Protein AF-A0A935GX25-F1 (afdb_monomer_lite)

Radius of gyration: 21.07 Å; chains: 1; bounding box: 65×19×57 Å

Foldseek 3Di:
DPDPVVVVVVVVVVVVVVVCVVVVLQQVLQVLLLVLVLVLVVLVVVLVVDDPPPVVVNVVSVVSSVVSVVSSVVSVVVRHDNDPPVVSVVVNVVVVVVVVVVVVPD

Sequence (106 aa):
HPSVLNPLWYAGAFGIGLLAGSLGDAISLGFVEETEVQVGEHLQSHLQALPDGDHVSRAIVAQMHADELRHAHDARVAGAADLPQPIKDLMRMAAKVMTTVVQRGG

pLDDT: mean 85.75, std 13.72, range [37.97, 97.75]

Structure (mmCIF, N/CA/C/O backbone):
data_AF-A0A935GX25-F1
#
_entry.id   AF-A0A935GX25-F1
#
loop_
_atom_site.group_PDB
_atom_site.id
_atom_site.type_symbol
_atom_site.label_atom_id
_atom_site.label_alt_id
_atom_site.label_comp_id
_atom_site.label_asym_id
_atom_site.label_entity_id
_atom_site.label_seq_id
_atom_site.pdbx_PDB_ins_code
_atom_site.Cartn_x
_atom_site.Cartn_y
_atom_site.Cartn_z
_atom_site.occupancy
_atom_site.B_iso_or_equiv
_atom_site.auth_seq_id
_atom_site.auth_comp_id
_atom_site.auth_asym_id
_atom_site.auth_atom_id
_atom_site.pdbx_PDB_model_num
ATOM 1 N N . HIS A 1 1 ? 43.323 0.145 -32.270 1.00 53.03 1 HIS A N 1
ATOM 2 C CA . HIS A 1 1 ? 42.082 -0.427 -32.831 1.00 53.03 1 HIS A CA 1
ATOM 3 C C . HIS A 1 1 ? 40.917 -0.003 -31.951 1.00 53.03 1 HIS A C 1
ATOM 5 O O . HIS A 1 1 ? 40.973 -0.305 -30.763 1.00 53.03 1 HIS A O 1
ATOM 11 N N . PRO A 1 2 ? 39.917 0.742 -32.453 1.00 53.09 2 PRO A N 1
ATOM 12 C CA . PRO A 1 2 ? 38.748 1.053 -31.646 1.00 53.09 2 PRO A CA 1
ATOM 13 C C . PRO A 1 2 ? 37.934 -0.235 -31.499 1.00 53.09 2 PRO A C 1
ATOM 15 O O . PRO A 1 2 ? 37.552 -0.859 -32.486 1.00 53.09 2 PRO A O 1
ATOM 18 N N . SER A 1 3 ? 37.773 -0.689 -30.259 1.00 58.97 3 SER A N 1
ATOM 19 C CA . SER A 1 3 ? 37.107 -1.949 -29.941 1.00 58.97 3 SER A CA 1
ATOM 20 C C . SER A 1 3 ? 35.612 -1.831 -30.234 1.00 58.97 3 SER A C 1
ATOM 22 O O . SER A 1 3 ? 34.918 -1.057 -29.581 1.00 58.97 3 SER A O 1
ATOM 24 N N . VAL A 1 4 ? 35.113 -2.608 -31.198 1.00 61.84 4 VAL A N 1
ATOM 25 C CA . VAL A 1 4 ? 33.685 -2.696 -31.574 1.00 61.84 4 VAL A CA 1
ATOM 26 C C . VAL A 1 4 ? 32.822 -3.235 -30.415 1.00 61.84 4 VAL A C 1
ATOM 28 O O . VAL A 1 4 ? 31.616 -3.010 -30.367 1.00 61.84 4 VAL A O 1
ATOM 31 N N . LEU A 1 5 ? 33.455 -3.872 -29.423 1.00 67.25 5 LEU A N 1
ATOM 32 C CA . LEU A 1 5 ? 32.822 -4.357 -28.193 1.00 67.25 5 LEU A CA 1
ATOM 33 C C . LEU A 1 5 ? 32.395 -3.228 -27.238 1.00 67.25 5 LEU A C 1
ATOM 35 O O . LEU A 1 5 ? 31.415 -3.396 -26.519 1.00 67.25 5 LEU A O 1
ATOM 39 N N . ASN A 1 6 ? 33.067 -2.069 -27.251 1.00 69.06 6 ASN A N 1
ATOM 40 C CA . ASN A 1 6 ? 32.670 -0.919 -26.426 1.00 69.06 6 ASN A CA 1
ATOM 41 C C . ASN A 1 6 ? 31.297 -0.350 -26.825 1.00 69.06 6 ASN A C 1
ATOM 43 O O . ASN A 1 6 ? 30.450 -0.219 -25.945 1.00 69.06 6 ASN A O 1
ATOM 47 N N . PRO A 1 7 ? 31.026 -0.030 -28.108 1.00 75.69 7 PRO A N 1
ATOM 48 C CA . PRO A 1 7 ? 29.712 0.458 -28.511 1.00 75.69 7 PRO A CA 1
ATOM 49 C C . PRO A 1 7 ? 28.588 -0.537 -28.203 1.00 75.69 7 PRO A C 1
ATOM 51 O O . PRO A 1 7 ? 27.519 -0.112 -27.779 1.00 75.69 7 PRO A O 1
ATOM 54 N N . LEU A 1 8 ? 28.832 -1.846 -28.345 1.00 81.50 8 LEU A N 1
ATOM 55 C CA . LEU A 1 8 ? 27.850 -2.875 -27.990 1.00 81.50 8 LEU A CA 1
ATOM 56 C C . LEU A 1 8 ? 27.558 -2.892 -26.482 1.00 81.50 8 LEU A C 1
ATOM 58 O O . LEU A 1 8 ? 26.399 -2.963 -26.080 1.00 81.50 8 LEU A O 1
ATOM 62 N N . TRP A 1 9 ? 28.597 -2.782 -25.650 1.00 81.75 9 TRP A N 1
ATOM 63 C CA . TRP A 1 9 ? 28.449 -2.710 -24.197 1.00 81.75 9 TRP A CA 1
ATOM 64 C C . TRP A 1 9 ? 27.688 -1.455 -23.756 1.00 81.75 9 TRP A C 1
ATOM 66 O O . TRP A 1 9 ? 26.755 -1.549 -22.963 1.00 81.75 9 TRP A O 1
ATOM 76 N N . TYR A 1 10 ? 28.028 -0.288 -24.314 1.00 81.19 10 TYR A N 1
ATOM 77 C CA . TYR A 1 10 ? 27.317 0.960 -24.030 1.00 81.19 10 TYR A CA 1
ATOM 78 C C . TYR A 1 10 ? 25.864 0.923 -24.509 1.00 81.19 10 TYR A C 1
ATOM 80 O O . TYR A 1 10 ? 24.984 1.361 -23.776 1.00 81.19 10 TYR A O 1
ATOM 88 N N . ALA A 1 11 ? 25.591 0.361 -25.690 1.00 84.44 11 ALA A N 1
ATOM 89 C CA . ALA A 1 11 ? 24.228 0.186 -26.186 1.00 84.44 11 ALA A CA 1
ATOM 90 C C . ALA A 1 11 ? 23.415 -0.775 -25.302 1.00 84.44 11 ALA A C 1
ATOM 92 O O . ALA A 1 11 ? 22.256 -0.497 -25.005 1.00 84.44 11 ALA A O 1
ATOM 93 N N . GLY A 1 12 ? 24.026 -1.866 -24.827 1.00 83.31 12 GLY 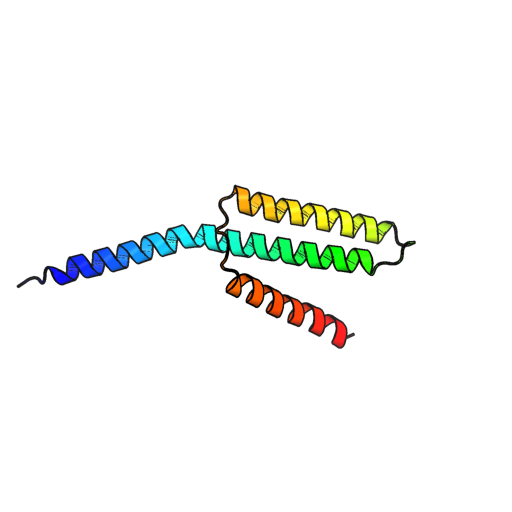A N 1
ATOM 94 C CA . GLY A 1 12 ? 23.400 -2.798 -23.887 1.00 83.31 12 GLY A CA 1
ATOM 95 C C . GLY A 1 12 ? 23.102 -2.155 -22.531 1.00 83.31 12 GLY A C 1
ATOM 96 O O . GLY A 1 12 ? 21.977 -2.239 -22.045 1.00 83.31 12 GLY A O 1
ATOM 97 N N . ALA A 1 13 ? 24.074 -1.449 -21.947 1.00 83.94 13 ALA A N 1
ATOM 98 C CA . ALA A 1 13 ? 23.895 -0.726 -20.687 1.00 83.94 13 ALA A CA 1
ATOM 99 C C . ALA A 1 13 ? 22.841 0.387 -20.804 1.00 83.94 13 ALA A C 1
ATOM 101 O O . ALA A 1 13 ? 22.019 0.558 -19.906 1.00 83.94 13 ALA A O 1
ATOM 102 N N . PHE A 1 14 ? 22.818 1.107 -21.928 1.00 82.06 14 PHE A N 1
ATOM 103 C CA . PHE A 1 14 ? 21.807 2.120 -22.219 1.00 82.06 14 PHE A CA 1
ATOM 104 C C . PHE A 1 14 ? 20.415 1.506 -22.409 1.00 82.06 14 PHE A C 1
ATOM 106 O O . PHE A 1 14 ? 19.443 2.032 -21.877 1.00 82.06 14 PHE A O 1
ATOM 113 N N . GLY A 1 15 ? 20.313 0.362 -23.092 1.00 82.06 15 GLY A N 1
ATOM 114 C CA . GLY A 1 15 ? 19.062 -0.386 -23.229 1.00 82.06 15 GLY A CA 1
ATOM 115 C C . GLY A 1 15 ? 18.512 -0.858 -21.882 1.00 82.06 15 GLY A C 1
ATOM 116 O O . GLY A 1 15 ? 17.331 -0.671 -21.605 1.00 82.06 15 GLY A O 1
ATOM 117 N N . ILE A 1 16 ? 19.373 -1.385 -21.006 1.00 80.38 16 ILE A N 1
ATOM 118 C CA . ILE A 1 16 ? 19.004 -1.739 -19.626 1.00 80.38 16 ILE A CA 1
ATOM 119 C C . ILE A 1 16 ? 18.571 -0.491 -18.845 1.00 80.38 16 ILE A C 1
ATOM 121 O O . ILE A 1 16 ? 17.570 -0.544 -18.139 1.00 80.38 16 ILE A O 1
ATOM 125 N N . GLY A 1 17 ? 19.271 0.636 -18.998 1.00 73.12 17 GLY A N 1
ATOM 126 C CA . GLY A 1 17 ? 18.916 1.905 -18.356 1.00 73.12 17 GLY A CA 1
ATOM 127 C C . GLY A 1 17 ? 17.561 2.462 -18.808 1.00 73.12 17 GLY A C 1
ATOM 128 O O . GLY A 1 17 ? 16.776 2.900 -17.974 1.00 73.12 17 GLY A O 1
ATOM 129 N N . LEU A 1 18 ? 17.247 2.394 -20.104 1.00 74.81 18 LEU A N 1
ATOM 130 C CA . LEU A 1 18 ? 15.943 2.792 -20.650 1.00 74.81 18 LEU A CA 1
ATOM 131 C C . LEU A 1 18 ? 14.810 1.864 -20.194 1.00 74.81 18 LEU A C 1
ATOM 133 O O . LEU A 1 18 ? 13.715 2.330 -19.871 1.00 74.81 18 LEU A O 1
ATOM 137 N N . LEU A 1 19 ? 15.068 0.556 -20.135 1.00 70.62 19 LEU A N 1
ATOM 138 C CA . LEU A 1 19 ? 14.110 -0.407 -19.598 1.00 70.62 19 LEU A CA 1
ATOM 139 C C . LEU A 1 19 ? 13.880 -0.166 -18.105 1.00 70.62 19 LEU A C 1
ATOM 141 O O . LEU A 1 19 ? 12.736 -0.071 -17.688 1.00 70.62 19 LEU A O 1
ATOM 145 N N . ALA A 1 20 ? 14.935 0.025 -17.313 1.00 69.31 20 ALA A N 1
ATOM 146 C CA . ALA A 1 20 ? 14.820 0.353 -15.893 1.00 69.31 20 ALA A CA 1
ATOM 147 C C . ALA A 1 20 ? 14.095 1.691 -15.656 1.00 69.31 20 ALA A C 1
ATOM 149 O O . ALA A 1 20 ? 13.301 1.792 -14.727 1.00 69.31 20 ALA A O 1
ATOM 150 N N . GLY A 1 21 ? 14.324 2.696 -16.509 1.00 67.69 21 GLY A N 1
ATOM 151 C CA . GLY A 1 21 ? 13.649 3.994 -16.439 1.00 67.69 21 GLY A CA 1
ATOM 152 C C . GLY A 1 21 ? 12.154 3.920 -16.754 1.00 67.69 21 GLY A C 1
ATOM 153 O O . GLY A 1 21 ? 11.356 4.499 -16.030 1.00 67.69 21 GLY A O 1
ATOM 154 N N . SER A 1 22 ? 11.759 3.168 -17.786 1.00 66.00 22 SER A N 1
ATOM 155 C CA . SER A 1 22 ? 10.337 2.974 -18.131 1.00 66.00 22 SER A CA 1
ATOM 156 C C . SER A 1 22 ? 9.611 2.014 -17.184 1.00 66.00 22 SER A C 1
ATOM 158 O O . SER A 1 22 ? 8.429 2.193 -16.906 1.00 66.00 22 SER A O 1
ATOM 160 N N . LEU A 1 23 ? 10.326 1.031 -16.631 1.00 67.62 23 LEU A N 1
ATOM 161 C CA . LEU A 1 23 ? 9.835 0.187 -15.545 1.00 67.62 23 LEU A CA 1
ATOM 162 C C . LEU A 1 23 ? 9.717 0.956 -14.224 1.00 67.62 23 LEU A C 1
ATOM 164 O O . LEU A 1 23 ? 8.950 0.533 -13.370 1.00 67.62 23 LEU A O 1
ATOM 168 N N . GLY A 1 24 ? 10.432 2.070 -14.045 1.00 79.06 24 GLY A N 1
ATOM 169 C CA . GLY A 1 24 ? 10.435 2.847 -12.804 1.00 79.06 24 GLY A CA 1
ATOM 170 C C . GLY A 1 24 ? 9.045 3.340 -12.403 1.00 79.06 24 GLY A C 1
ATOM 171 O O . GLY A 1 24 ? 8.608 3.076 -11.283 1.00 79.06 24 GLY A O 1
ATOM 172 N N . ASP A 1 25 ? 8.327 3.979 -13.328 1.00 85.81 25 ASP A N 1
ATOM 173 C CA . ASP A 1 25 ? 6.999 4.541 -13.050 1.00 85.81 25 ASP A CA 1
ATOM 174 C C . ASP A 1 25 ? 5.944 3.444 -12.861 1.00 85.81 25 ASP A C 1
ATOM 176 O O . ASP A 1 25 ? 5.180 3.476 -11.898 1.00 85.81 25 ASP A O 1
ATOM 180 N N . ALA A 1 26 ? 5.945 2.423 -13.722 1.00 90.12 26 ALA A N 1
ATOM 181 C CA . ALA A 1 26 ? 5.013 1.301 -13.621 1.00 90.12 26 ALA A CA 1
ATOM 182 C C . ALA A 1 26 ? 5.234 0.485 -12.335 1.00 90.12 26 ALA A C 1
ATOM 184 O O . ALA A 1 26 ? 4.278 0.140 -11.646 1.00 90.12 26 ALA A O 1
ATOM 185 N N . ILE A 1 27 ? 6.488 0.201 -11.968 1.00 90.12 27 ILE A N 1
ATOM 186 C CA . ILE A 1 27 ? 6.817 -0.491 -10.714 1.00 90.12 27 ILE A CA 1
ATOM 187 C C . ILE A 1 27 ? 6.425 0.370 -9.513 1.00 90.12 27 ILE A C 1
ATOM 189 O O . ILE A 1 27 ? 5.843 -0.159 -8.571 1.00 90.12 27 ILE A O 1
ATOM 193 N N . SER A 1 28 ? 6.697 1.679 -9.545 1.00 90.81 28 SER A N 1
ATOM 194 C CA . SER A 1 28 ? 6.280 2.609 -8.488 1.00 90.81 28 SER A CA 1
ATOM 195 C C . SER A 1 28 ? 4.762 2.587 -8.289 1.00 90.81 28 SER A C 1
ATOM 197 O O . SER A 1 28 ? 4.287 2.397 -7.171 1.00 90.81 28 SER A O 1
ATOM 199 N N . LEU A 1 29 ? 3.993 2.667 -9.380 1.00 94.06 29 LEU A N 1
ATOM 200 C CA . LEU A 1 29 ? 2.537 2.518 -9.350 1.00 94.06 29 LEU A CA 1
ATOM 201 C C . LEU A 1 29 ? 2.103 1.132 -8.846 1.00 94.06 29 LEU A C 1
ATOM 203 O O . LEU A 1 29 ? 1.114 1.040 -8.131 1.00 94.06 29 LEU A O 1
ATOM 207 N N . GLY A 1 30 ? 2.862 0.073 -9.143 1.00 93.88 30 GLY A N 1
ATOM 208 C CA . GLY A 1 30 ? 2.658 -1.266 -8.577 1.00 93.88 30 GLY A CA 1
ATOM 209 C C . GLY A 1 30 ? 2.849 -1.322 -7.060 1.00 93.88 30 GLY A C 1
ATOM 210 O O . GLY A 1 30 ? 2.087 -1.990 -6.365 1.00 93.88 30 GLY A O 1
ATOM 211 N N . PHE A 1 31 ? 3.828 -0.589 -6.520 1.00 94.06 31 PHE A N 1
ATOM 212 C CA . PHE A 1 31 ? 4.005 -0.447 -5.071 1.00 94.06 31 PHE A CA 1
ATOM 213 C C . PHE A 1 31 ? 2.862 0.336 -4.427 1.00 94.06 31 PHE A C 1
ATOM 215 O O . PHE A 1 31 ? 2.425 -0.041 -3.339 1.00 94.06 31 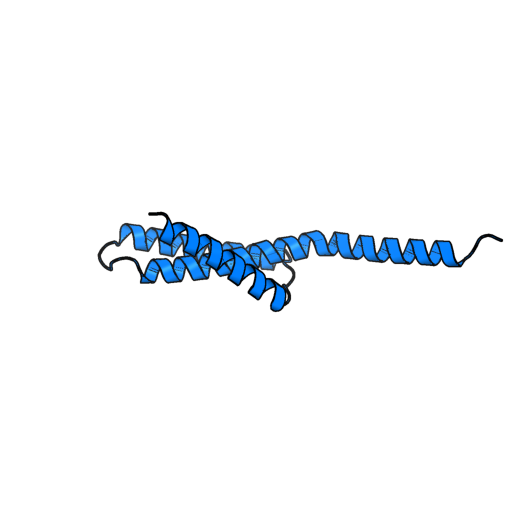PHE A O 1
ATOM 222 N N . VAL A 1 32 ? 2.375 1.396 -5.081 1.00 95.19 32 VAL A N 1
ATOM 223 C CA . VAL A 1 32 ? 1.193 2.142 -4.624 1.00 95.19 32 VAL A CA 1
ATOM 224 C C . VAL A 1 32 ? -0.019 1.219 -4.608 1.00 95.19 32 VAL A C 1
ATOM 226 O O . VAL A 1 32 ? -0.601 1.031 -3.549 1.00 95.19 32 VAL A O 1
ATOM 229 N N . GLU A 1 33 ? -0.331 0.561 -5.728 1.00 96.62 33 GLU A N 1
ATOM 230 C CA . GLU A 1 33 ? -1.455 -0.374 -5.823 1.00 96.62 33 GLU A CA 1
ATOM 231 C C . GLU A 1 33 ? -1.417 -1.433 -4.713 1.00 96.62 33 GLU A C 1
ATOM 23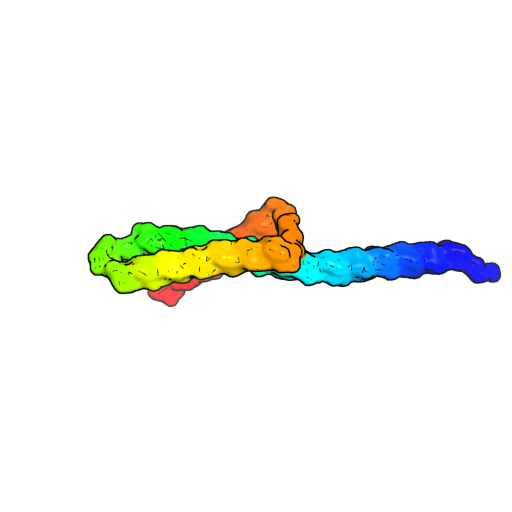3 O O . GLU A 1 33 ? -2.404 -1.624 -4.005 1.00 96.62 33 GLU A O 1
ATOM 238 N N . GLU A 1 34 ? -0.283 -2.115 -4.538 1.00 96.00 34 GLU A N 1
ATOM 239 C CA . GLU A 1 34 ? -0.153 -3.163 -3.523 1.00 96.00 34 GLU A CA 1
ATOM 240 C C . GLU A 1 34 ? -0.284 -2.601 -2.100 1.00 96.00 34 GLU A C 1
ATOM 242 O O . GLU A 1 34 ? -0.846 -3.261 -1.225 1.00 96.00 34 GLU A O 1
ATOM 247 N N . THR A 1 35 ? 0.197 -1.379 -1.860 1.00 94.50 35 THR A N 1
ATOM 248 C CA . THR A 1 35 ? 0.015 -0.707 -0.569 1.00 94.50 35 THR A CA 1
ATOM 249 C C . THR A 1 35 ? -1.465 -0.446 -0.308 1.00 94.50 35 THR A C 1
ATOM 251 O O . THR A 1 35 ? -1.948 -0.821 0.757 1.00 94.50 35 THR A O 1
ATOM 254 N N . GLU A 1 36 ? -2.203 0.095 -1.280 1.00 96.44 36 GLU A N 1
ATOM 255 C CA . GLU A 1 36 ? -3.637 0.377 -1.128 1.00 96.44 36 GLU A CA 1
ATOM 256 C C . GLU A 1 36 ? -4.463 -0.899 -0.932 1.00 96.44 36 GLU A C 1
ATOM 258 O O . GLU A 1 36 ? -5.366 -0.940 -0.095 1.00 96.44 36 GLU A O 1
ATOM 263 N N . VAL A 1 37 ? -4.107 -1.992 -1.616 1.00 95.12 37 VAL A N 1
ATOM 264 C CA . VAL A 1 37 ? -4.717 -3.310 -1.376 1.00 95.12 37 VAL A CA 1
ATOM 265 C C . VAL A 1 37 ? -4.494 -3.760 0.071 1.00 95.12 37 VAL A C 1
ATOM 267 O O . VAL A 1 37 ? -5.438 -4.192 0.736 1.00 95.12 37 VAL A O 1
ATOM 270 N N . GLN A 1 38 ? -3.271 -3.637 0.595 1.00 94.50 38 GLN A N 1
ATOM 271 C CA . GLN A 1 38 ? -2.961 -4.023 1.977 1.00 94.50 38 GLN A CA 1
ATOM 272 C C . GLN A 1 38 ? -3.618 -3.100 3.017 1.00 94.50 38 GLN A C 1
ATOM 274 O O . GLN A 1 38 ? -4.050 -3.584 4.067 1.00 94.50 38 GLN A O 1
ATOM 279 N N . VAL A 1 39 ? -3.739 -1.797 2.740 1.00 94.94 39 VAL A N 1
ATOM 280 C CA . VAL A 1 39 ? -4.489 -0.857 3.590 1.00 94.94 39 VAL A CA 1
ATOM 281 C C . VAL A 1 39 ? -5.977 -1.206 3.575 1.00 94.94 39 VAL A C 1
ATOM 283 O O . VAL A 1 39 ? -6.589 -1.268 4.641 1.00 94.94 39 VAL A O 1
ATOM 286 N N . GLY A 1 40 ? -6.548 -1.539 2.415 1.00 95.25 40 GLY A N 1
ATOM 287 C CA . GLY A 1 40 ? -7.913 -2.050 2.299 1.00 95.25 40 GLY A CA 1
ATOM 288 C C . GLY A 1 40 ? -8.135 -3.297 3.162 1.00 95.25 40 GLY A C 1
ATOM 289 O O . GLY A 1 40 ? -9.026 -3.321 4.012 1.00 95.25 40 GLY A O 1
ATOM 290 N N . GLU A 1 41 ? -7.272 -4.311 3.051 1.00 93.94 41 GLU A N 1
ATOM 291 C CA . GLU A 1 41 ? -7.334 -5.495 3.923 1.00 93.94 41 GLU A CA 1
ATOM 292 C C . GLU A 1 41 ? -7.283 -5.120 5.419 1.00 93.94 41 GLU A C 1
ATOM 294 O O . GLU A 1 41 ? -8.032 -5.671 6.236 1.00 93.94 41 GLU A O 1
ATOM 299 N N . HIS A 1 42 ? -6.435 -4.154 5.788 1.00 92.31 42 HIS A N 1
ATOM 300 C CA . HIS A 1 42 ? -6.322 -3.671 7.162 1.00 92.31 42 HIS A CA 1
ATOM 301 C C . HIS A 1 42 ? -7.598 -2.964 7.644 1.00 92.31 42 HIS A C 1
ATOM 303 O O . HIS A 1 42 ? -8.097 -3.274 8.728 1.00 92.31 42 HIS A O 1
ATOM 309 N N . LEU A 1 43 ? -8.169 -2.065 6.840 1.00 94.94 43 LEU A N 1
ATOM 310 C CA . LEU A 1 43 ? -9.421 -1.365 7.138 1.00 94.94 43 LEU A CA 1
ATOM 311 C C . LEU A 1 43 ? -10.593 -2.340 7.251 1.00 94.94 43 LEU A C 1
ATOM 313 O O . LEU A 1 43 ? -11.422 -2.206 8.150 1.00 94.94 43 LEU A O 1
ATOM 317 N N . GLN A 1 44 ? -10.636 -3.370 6.405 1.00 94.81 44 GLN A N 1
ATOM 318 C CA . GLN A 1 44 ? -11.644 -4.422 6.490 1.00 94.81 44 GLN A CA 1
ATOM 319 C C . GLN A 1 44 ? -11.535 -5.203 7.807 1.00 94.81 44 GLN A C 1
ATOM 321 O O . GLN A 1 44 ? -12.559 -5.470 8.443 1.00 94.81 44 GLN A O 1
ATOM 326 N N . SER A 1 45 ? -10.316 -5.539 8.244 1.00 92.94 45 SER A N 1
ATOM 327 C CA . SER A 1 45 ? -10.090 -6.147 9.560 1.00 92.94 45 SER A CA 1
ATOM 328 C C . SER A 1 45 ? -10.479 -5.199 10.697 1.00 92.94 45 SER A C 1
ATOM 330 O O . SER A 1 45 ? -11.040 -5.645 11.697 1.00 92.94 45 SER A O 1
ATOM 332 N N . HIS A 1 46 ? -10.205 -3.901 10.560 1.00 91.12 46 HIS A N 1
ATOM 333 C CA . HIS A 1 46 ? -10.554 -2.899 11.563 1.00 91.12 46 HIS A CA 1
ATOM 334 C C . HIS A 1 46 ? -12.075 -2.727 11.686 1.00 91.12 46 HIS A C 1
ATOM 336 O O . HIS A 1 46 ? -12.612 -2.706 12.791 1.00 91.12 46 HIS A O 1
ATOM 342 N N . LEU A 1 47 ? -12.794 -2.719 10.561 1.00 93.38 47 LEU A N 1
ATOM 343 C CA . LEU A 1 47 ? -14.256 -2.663 10.522 1.00 93.38 47 LEU A CA 1
ATOM 344 C C . LEU A 1 47 ? -14.905 -3.853 11.244 1.00 93.38 47 LEU A C 1
ATOM 346 O O . LEU A 1 47 ? -15.946 -3.697 11.881 1.00 93.38 47 LEU A O 1
ATOM 350 N N . GLN A 1 48 ? -14.292 -5.037 11.163 1.00 92.75 48 GLN A N 1
ATOM 351 C CA . GLN A 1 48 ? -14.747 -6.235 11.878 1.00 92.75 48 GLN A CA 1
ATOM 352 C C . GLN A 1 48 ? -14.470 -6.171 13.387 1.00 92.75 48 GLN A C 1
ATOM 354 O O . GLN A 1 48 ? -15.189 -6.800 14.156 1.00 92.75 48 GLN A O 1
ATOM 359 N N . ALA A 1 49 ? -13.453 -5.419 13.813 1.00 92.94 49 ALA A N 1
ATOM 360 C CA . ALA A 1 49 ? -13.104 -5.247 15.222 1.00 92.94 49 ALA A CA 1
ATOM 361 C C . ALA A 1 49 ? -13.921 -4.146 15.926 1.00 92.94 49 ALA A C 1
ATOM 363 O O . ALA A 1 49 ? -13.982 -4.127 17.156 1.00 92.94 49 ALA A O 1
ATOM 364 N N . LEU A 1 50 ? -14.537 -3.225 15.173 1.00 93.75 50 LEU A N 1
ATOM 365 C CA . LEU A 1 50 ? -15.347 -2.144 15.737 1.00 93.75 50 LEU A CA 1
ATOM 366 C C . LEU A 1 50 ? -16.664 -2.661 16.348 1.00 93.75 50 LEU A C 1
ATOM 368 O O . LEU A 1 50 ? -17.328 -3.494 15.725 1.00 93.75 50 LEU A O 1
ATOM 372 N N . PRO A 1 51 ? -17.108 -2.114 17.500 1.00 94.75 51 PRO A N 1
ATOM 373 C CA . PRO A 1 51 ? -18.401 -2.454 18.092 1.00 94.75 51 PRO A CA 1
ATOM 374 C C . PRO A 1 51 ? -19.568 -2.199 17.131 1.00 94.75 51 PRO A C 1
ATOM 376 O O . PRO A 1 51 ? -19.602 -1.172 16.453 1.00 94.75 51 PRO A O 1
ATOM 379 N N . ASP A 1 52 ? -20.572 -3.078 17.125 1.00 90.25 52 ASP A N 1
ATOM 380 C CA . ASP A 1 52 ? -21.731 -2.960 16.221 1.00 90.25 52 ASP A CA 1
ATOM 381 C C . ASP A 1 52 ? -22.530 -1.660 16.413 1.00 90.25 52 ASP A C 1
ATOM 383 O O . ASP A 1 52 ? -23.116 -1.150 15.459 1.00 90.25 52 ASP A O 1
ATOM 387 N N . GLY A 1 53 ? -22.529 -1.110 17.632 1.00 93.06 53 GLY A N 1
ATOM 388 C CA . GLY A 1 53 ? -23.212 0.143 17.965 1.00 93.06 53 GLY A CA 1
ATOM 389 C C . GLY A 1 53 ? -22.456 1.413 17.564 1.00 93.06 53 GLY A C 1
ATOM 390 O O . GLY A 1 53 ? -23.035 2.497 17.608 1.00 93.06 53 GLY A O 1
ATOM 391 N N . ASP A 1 54 ? -21.185 1.312 17.159 1.00 95.00 54 ASP A N 1
ATOM 392 C CA . ASP A 1 54 ? -20.398 2.465 16.713 1.00 95.00 54 ASP A CA 1
ATOM 393 C C . ASP A 1 54 ? -20.604 2.724 15.213 1.00 95.00 54 ASP A C 1
ATOM 395 O O . ASP A 1 54 ? -19.722 2.545 14.370 1.00 95.00 54 ASP A O 1
ATOM 399 N N . HIS A 1 55 ? -21.827 3.117 14.859 1.00 94.94 55 HIS A N 1
ATOM 400 C CA . HIS A 1 55 ? -22.215 3.333 13.466 1.00 94.94 55 HIS A CA 1
ATOM 401 C C . HIS A 1 55 ? -21.402 4.437 12.775 1.00 94.94 55 HIS A C 1
ATOM 403 O O . HIS A 1 55 ? -21.188 4.359 11.567 1.00 94.94 55 HIS A O 1
ATOM 409 N N . VAL A 1 56 ? -20.933 5.440 13.526 1.00 96.56 56 VAL A N 1
ATOM 410 C CA . VAL A 1 56 ? -20.151 6.558 12.980 1.00 96.56 56 VAL A CA 1
ATOM 411 C C . VAL A 1 56 ? -18.773 6.069 12.548 1.00 96.56 56 VAL A C 1
ATOM 413 O O . VAL A 1 56 ? -18.422 6.223 11.378 1.00 96.56 56 VAL A O 1
ATOM 416 N N . SER A 1 57 ? -18.0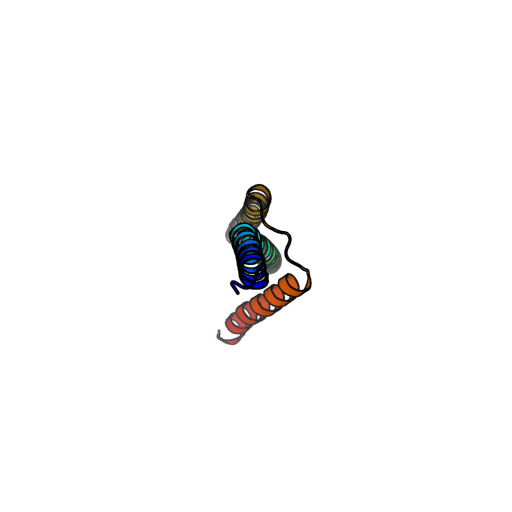19 5.420 13.442 1.00 95.19 57 SER A N 1
ATOM 417 C CA . SER A 1 57 ? -16.690 4.901 13.097 1.00 95.19 57 SER A CA 1
ATOM 418 C C . SER A 1 57 ? -16.775 3.839 12.003 1.00 95.19 57 SER A C 1
ATOM 420 O O . SER A 1 57 ? -15.975 3.847 11.070 1.00 95.19 57 SER A O 1
ATOM 422 N N . ARG A 1 58 ? -17.788 2.961 12.052 1.00 96.94 58 ARG A N 1
ATOM 423 C CA . ARG A 1 58 ? -18.007 1.944 11.011 1.00 96.94 58 ARG A CA 1
ATOM 424 C C . ARG A 1 58 ? -18.273 2.563 9.641 1.00 96.94 58 ARG A C 1
ATOM 426 O O . ARG A 1 58 ? -17.725 2.080 8.654 1.00 96.94 58 ARG A O 1
ATOM 433 N N . ALA A 1 59 ? -19.078 3.625 9.568 1.00 96.38 59 ALA A N 1
ATOM 434 C CA . ALA A 1 59 ? -19.340 4.328 8.313 1.00 96.38 59 ALA A CA 1
ATOM 435 C C . ALA A 1 59 ? -18.071 4.984 7.748 1.00 96.38 59 ALA A C 1
ATOM 437 O O . ALA A 1 59 ? -17.814 4.876 6.551 1.00 96.38 59 ALA A O 1
ATOM 438 N N . ILE A 1 60 ? -17.252 5.603 8.606 1.00 96.31 60 ILE A N 1
ATOM 439 C CA . ILE A 1 60 ? -15.979 6.218 8.200 1.00 96.31 60 ILE A CA 1
ATOM 440 C C . ILE A 1 60 ? -15.020 5.155 7.653 1.00 96.31 60 ILE A C 1
ATOM 442 O O . ILE A 1 60 ? -14.510 5.302 6.547 1.00 96.31 60 ILE A O 1
ATOM 446 N N . VAL A 1 61 ? -14.811 4.058 8.383 1.00 96.31 61 VAL A N 1
ATOM 447 C CA . VAL A 1 61 ? -13.877 2.994 7.978 1.00 96.31 61 VAL A CA 1
ATOM 448 C C . VAL A 1 61 ? -14.355 2.278 6.714 1.00 96.31 61 VAL A C 1
ATOM 450 O O . VAL A 1 61 ? -13.544 1.946 5.854 1.00 96.31 61 VAL A O 1
ATOM 453 N N . ALA A 1 62 ? -15.667 2.078 6.558 1.00 95.94 62 ALA A N 1
ATOM 454 C CA . ALA A 1 62 ? -16.235 1.526 5.332 1.00 95.94 62 ALA A CA 1
ATOM 455 C C . ALA A 1 62 ? -16.015 2.452 4.123 1.00 95.94 62 ALA A C 1
ATOM 457 O O . ALA A 1 62 ? -15.712 1.963 3.034 1.00 95.94 62 ALA A O 1
ATOM 458 N N . GLN A 1 63 ? -16.128 3.771 4.312 1.00 97.75 63 GLN A N 1
ATOM 459 C CA . GLN A 1 63 ? -15.826 4.740 3.260 1.00 97.75 63 GLN A CA 1
ATOM 460 C C . GLN A 1 63 ? -14.339 4.724 2.902 1.00 97.75 63 GLN A C 1
ATOM 462 O O . GLN A 1 63 ? -14.017 4.604 1.726 1.00 97.75 63 GLN A O 1
ATOM 467 N N . MET A 1 64 ? -13.448 4.761 3.898 1.00 97.06 64 MET A N 1
ATOM 468 C CA . MET A 1 64 ? -12.003 4.673 3.665 1.00 97.06 64 MET A CA 1
ATOM 469 C C . MET A 1 64 ? -11.645 3.397 2.898 1.00 97.06 64 MET A C 1
ATOM 471 O O . MET A 1 64 ? -10.909 3.452 1.925 1.00 97.06 64 MET A O 1
ATOM 475 N N . HIS A 1 65 ? -12.227 2.253 3.268 1.00 96.81 65 HIS A N 1
ATOM 476 C CA . HIS A 1 65 ? -12.009 0.996 2.551 1.00 96.81 65 HIS A CA 1
ATOM 477 C C . HIS A 1 65 ? -12.414 1.092 1.073 1.00 96.81 65 HIS A C 1
ATOM 479 O O . HIS A 1 65 ? -11.695 0.621 0.194 1.00 96.81 65 HIS A O 1
ATOM 485 N N . ALA A 1 66 ? -13.564 1.708 0.786 1.00 97.12 66 ALA A N 1
ATOM 486 C CA . ALA A 1 66 ? -13.998 1.938 -0.587 1.00 97.12 66 ALA A CA 1
ATOM 487 C C . ALA A 1 66 ? -13.067 2.905 -1.336 1.00 97.12 66 ALA A C 1
ATOM 489 O O . ALA A 1 66 ? -12.852 2.726 -2.534 1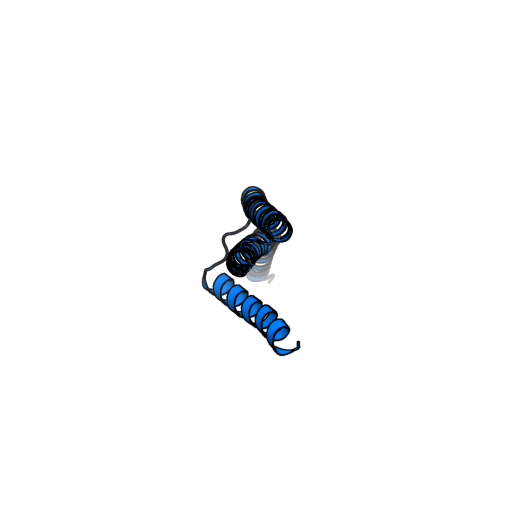.00 97.12 66 ALA A O 1
ATOM 490 N N . ASP A 1 67 ? -12.512 3.902 -0.646 1.00 97.44 67 ASP A N 1
ATOM 491 C CA . ASP A 1 67 ? -11.561 4.852 -1.217 1.00 97.44 67 ASP A CA 1
ATOM 492 C C . ASP A 1 67 ? -10.255 4.145 -1.622 1.00 97.44 67 ASP A C 1
ATOM 494 O O . ASP A 1 67 ? -9.851 4.282 -2.777 1.00 97.44 67 ASP A O 1
ATOM 498 N N . GLU A 1 68 ? -9.680 3.293 -0.766 1.00 96.19 68 GLU A N 1
ATOM 499 C CA . GLU A 1 68 ? -8.438 2.571 -1.101 1.00 96.19 68 GLU A CA 1
ATOM 500 C C . GLU A 1 68 ? -8.626 1.550 -2.227 1.00 96.19 68 GLU A C 1
ATOM 502 O O . GLU A 1 68 ? -7.757 1.392 -3.084 1.00 96.19 68 GLU A O 1
ATOM 507 N N . LEU A 1 69 ? -9.795 0.901 -2.310 1.00 95.56 69 LEU A N 1
ATOM 508 C CA . LEU A 1 69 ? -10.116 0.045 -3.457 1.00 95.56 69 LEU A CA 1
ATOM 509 C C . LEU A 1 69 ? -10.130 0.829 -4.777 1.00 95.56 69 LEU A C 1
ATOM 511 O O . LEU A 1 69 ? -9.720 0.297 -5.812 1.00 95.56 69 LEU A O 1
ATOM 515 N N . ARG A 1 70 ? -10.593 2.086 -4.757 1.00 97.44 70 ARG A N 1
ATOM 516 C CA . ARG A 1 70 ? -10.525 2.959 -5.936 1.00 97.44 70 ARG A CA 1
ATOM 517 C C . ARG A 1 70 ? -9.093 3.388 -6.218 1.00 97.44 70 ARG A C 1
ATOM 519 O O . ARG A 1 70 ? -8.693 3.294 -7.368 1.00 97.44 70 ARG A O 1
ATOM 526 N N . HIS A 1 71 ? -8.307 3.773 -5.212 1.00 97.25 71 HIS A N 1
ATOM 527 C CA . HIS A 1 71 ? -6.901 4.140 -5.413 1.00 97.25 71 HIS A CA 1
ATOM 528 C C . HIS A 1 71 ? -6.082 2.991 -6.021 1.00 97.25 71 HIS A C 1
ATOM 530 O O . HIS A 1 71 ? -5.339 3.205 -6.979 1.00 97.25 71 HIS A O 1
ATOM 536 N N . ALA A 1 72 ? -6.276 1.757 -5.541 1.00 95.56 72 ALA A N 1
ATOM 537 C CA . ALA A 1 72 ? -5.661 0.567 -6.128 1.00 95.56 72 ALA A CA 1
ATOM 538 C C . ALA A 1 72 ? -6.065 0.387 -7.602 1.00 95.56 72 ALA A C 1
ATOM 540 O O . ALA A 1 72 ? -5.225 0.140 -8.472 1.00 95.56 72 ALA A O 1
ATOM 541 N N . HIS A 1 73 ? -7.356 0.554 -7.905 1.00 96.88 73 HIS A N 1
ATOM 542 C CA . HIS A 1 73 ? -7.853 0.488 -9.276 1.00 96.88 73 HIS A CA 1
ATOM 543 C C . HIS A 1 73 ? -7.271 1.594 -10.166 1.00 96.88 73 HIS A C 1
ATOM 545 O O . HIS A 1 73 ? -6.845 1.312 -11.285 1.00 96.88 73 HIS A O 1
ATOM 551 N N . ASP A 1 74 ? -7.210 2.827 -9.671 1.00 96.94 74 ASP A N 1
ATOM 552 C CA . ASP A 1 74 ? -6.677 3.978 -10.395 1.00 96.94 74 ASP A CA 1
ATOM 553 C C . ASP A 1 74 ? -5.188 3.784 -10.704 1.00 96.94 74 ASP A C 1
ATOM 555 O O . ASP A 1 74 ? -4.763 4.026 -11.834 1.00 96.94 74 ASP A O 1
ATOM 559 N N . ALA A 1 75 ? -4.405 3.256 -9.756 1.00 94.50 75 ALA A N 1
ATOM 560 C CA . ALA A 1 75 ? -3.009 2.887 -9.982 1.00 94.50 75 ALA A CA 1
ATOM 561 C C . ALA A 1 75 ? -2.876 1.821 -11.084 1.00 94.50 75 ALA A C 1
ATOM 563 O O . ALA A 1 75 ? -2.054 1.961 -11.995 1.00 94.50 75 ALA A O 1
ATOM 564 N N . ARG A 1 76 ? -3.736 0.794 -11.068 1.00 93.81 76 ARG A N 1
ATOM 565 C CA . ARG A 1 76 ? -3.786 -0.232 -12.120 1.00 93.81 76 ARG A CA 1
ATOM 566 C C . ARG A 1 76 ? -4.114 0.356 -13.489 1.00 93.81 76 ARG A C 1
ATOM 568 O O . ARG A 1 76 ? -3.441 0.036 -14.468 1.00 93.81 76 ARG A O 1
ATOM 575 N N . VAL A 1 77 ? -5.116 1.229 -13.569 1.00 95.94 77 VAL A N 1
ATOM 576 C CA . VAL A 1 77 ? -5.507 1.912 -14.814 1.00 95.94 77 VAL A CA 1
ATOM 577 C C . VAL A 1 77 ? -4.408 2.863 -15.301 1.00 95.94 77 VAL A C 1
ATOM 579 O O . VAL A 1 77 ? -4.197 2.978 -16.507 1.00 95.94 77 VAL A O 1
ATOM 582 N N . ALA A 1 78 ? -3.661 3.487 -14.387 1.00 93.19 78 ALA A N 1
ATOM 583 C CA . ALA A 1 78 ? -2.513 4.338 -14.693 1.00 93.19 78 ALA A CA 1
ATOM 584 C C . ALA A 1 78 ? -1.272 3.564 -15.184 1.00 93.19 78 ALA A C 1
ATOM 586 O O . ALA A 1 78 ? -0.289 4.187 -15.586 1.00 93.19 78 ALA A O 1
ATOM 587 N N . GLY A 1 79 ? -1.313 2.227 -15.200 1.00 93.00 79 GLY A N 1
ATOM 588 C CA . GLY A 1 79 ? -0.236 1.384 -15.717 1.00 93.00 79 GLY A CA 1
ATOM 589 C C . GLY A 1 79 ? 0.666 0.778 -14.645 1.00 93.00 79 GLY A C 1
ATOM 590 O O . GLY A 1 79 ? 1.833 0.509 -14.931 1.00 93.00 79 GLY A O 1
ATOM 591 N N . ALA A 1 80 ? 0.150 0.552 -13.431 1.00 93.12 80 ALA A N 1
ATOM 592 C CA . ALA A 1 80 ? 0.858 -0.216 -12.412 1.00 93.12 80 ALA A CA 1
ATOM 593 C C . ALA A 1 80 ? 1.344 -1.568 -12.955 1.00 93.12 80 ALA A C 1
ATOM 595 O O . ALA A 1 80 ? 0.599 -2.334 -13.572 1.00 93.12 80 ALA A O 1
ATOM 596 N N . ALA A 1 81 ? 2.618 -1.863 -12.710 1.00 91.88 81 ALA A N 1
ATOM 597 C CA . ALA A 1 81 ? 3.185 -3.171 -12.965 1.00 91.88 81 ALA A CA 1
ATOM 598 C C . ALA A 1 81 ? 2.709 -4.145 -11.885 1.00 91.88 81 ALA A C 1
ATOM 600 O O . ALA A 1 81 ? 2.784 -3.847 -10.693 1.00 91.88 81 ALA A O 1
ATOM 601 N N . ASP A 1 82 ? 2.286 -5.339 -12.297 1.00 90.56 82 ASP A N 1
ATOM 602 C CA . 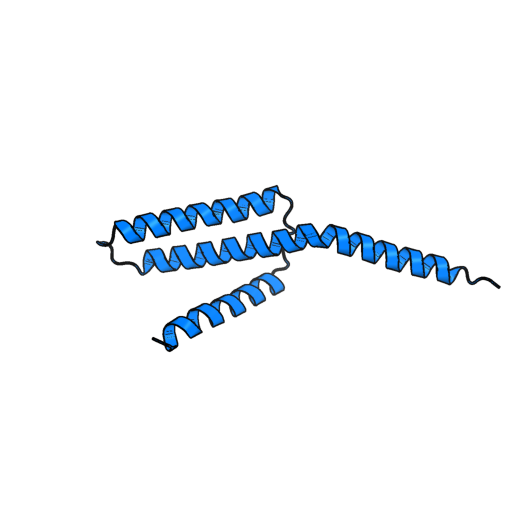ASP A 1 82 ? 1.963 -6.395 -11.345 1.00 90.56 82 ASP A CA 1
ATOM 603 C C . ASP A 1 82 ? 3.247 -6.867 -10.649 1.00 90.56 82 ASP A C 1
ATOM 605 O O . ASP A 1 82 ? 4.140 -7.455 -11.271 1.00 90.56 82 ASP A O 1
ATOM 609 N N . LEU A 1 83 ? 3.367 -6.558 -9.357 1.00 90.81 83 LEU A N 1
ATOM 610 C CA . LEU A 1 83 ? 4.552 -6.913 -8.591 1.00 90.81 83 LEU A CA 1
ATOM 611 C C . LEU A 1 83 ? 4.646 -8.441 -8.418 1.00 90.81 83 LEU A C 1
ATOM 613 O O . LEU A 1 83 ? 3.654 -9.092 -8.077 1.00 90.81 83 LEU A O 1
ATOM 617 N N . PRO A 1 84 ? 5.842 -9.039 -8.573 1.00 91.19 84 PRO A N 1
ATOM 618 C CA . PRO A 1 84 ? 6.059 -10.445 -8.258 1.00 91.19 84 PRO A CA 1
ATOM 619 C C . PRO A 1 84 ? 5.625 -10.791 -6.829 1.00 91.19 84 PRO A C 1
ATOM 621 O O . PRO A 1 84 ? 5.926 -10.055 -5.887 1.00 91.19 84 PRO A O 1
ATOM 624 N N . GLN A 1 85 ? 5.004 -11.961 -6.652 1.00 92.00 85 GLN A N 1
ATOM 625 C CA . GLN A 1 85 ? 4.492 -12.420 -5.353 1.00 92.00 85 GLN A CA 1
ATOM 626 C C . GLN A 1 85 ? 5.500 -12.310 -4.188 1.00 92.00 85 GLN A C 1
ATOM 628 O O . GLN A 1 85 ? 5.107 -11.821 -3.131 1.00 92.00 85 GLN A O 1
ATOM 633 N N . PRO A 1 86 ? 6.801 -12.644 -4.350 1.00 93.81 86 PRO A N 1
ATOM 634 C CA . PRO A 1 86 ? 7.767 -12.497 -3.258 1.00 93.81 86 PRO A CA 1
ATOM 635 C C . PRO A 1 86 ? 7.915 -11.057 -2.737 1.00 93.81 86 PRO A C 1
ATOM 637 O O . PRO A 1 86 ? 8.207 -10.856 -1.560 1.00 93.81 86 PRO A O 1
ATOM 640 N N . ILE A 1 87 ? 7.712 -10.052 -3.598 1.00 91.31 87 ILE A N 1
ATOM 641 C CA . ILE A 1 87 ? 7.763 -8.634 -3.215 1.00 91.31 87 ILE A CA 1
ATOM 642 C C . ILE A 1 87 ? 6.513 -8.273 -2.409 1.00 91.31 87 ILE A C 1
ATOM 644 O O . ILE A 1 87 ? 6.632 -7.675 -1.341 1.00 91.31 87 ILE A O 1
ATOM 648 N N . LYS A 1 88 ? 5.332 -8.698 -2.869 1.00 92.62 88 LYS A N 1
ATOM 649 C CA . LYS A 1 88 ? 4.060 -8.490 -2.157 1.00 92.62 88 LYS A CA 1
ATOM 650 C C . LYS A 1 88 ? 4.089 -9.111 -0.758 1.00 92.62 88 LYS A C 1
ATOM 652 O O . LYS A 1 88 ? 3.714 -8.471 0.224 1.00 92.62 88 LYS A O 1
ATOM 657 N N . ASP A 1 89 ? 4.627 -10.325 -0.644 1.00 92.88 89 ASP A N 1
ATOM 658 C CA . ASP A 1 89 ? 4.781 -11.022 0.636 1.00 92.88 89 ASP A CA 1
ATOM 659 C C . ASP A 1 89 ? 5.726 -10.266 1.586 1.00 92.88 89 ASP A C 1
ATOM 661 O O . ASP A 1 89 ? 5.434 -10.124 2.778 1.00 92.88 89 ASP A O 1
ATOM 665 N N . LEU A 1 90 ? 6.836 -9.731 1.062 1.00 93.06 90 LEU A N 1
ATOM 666 C CA . LEU A 1 90 ? 7.763 -8.899 1.830 1.00 93.06 90 LEU A CA 1
ATOM 667 C C . LEU A 1 90 ? 7.085 -7.625 2.348 1.00 93.06 90 LEU A C 1
ATOM 669 O O . LEU A 1 90 ? 7.221 -7.298 3.529 1.00 93.06 90 LEU A O 1
ATOM 673 N N . MET A 1 91 ? 6.323 -6.939 1.494 1.00 92.62 91 MET A N 1
ATOM 674 C CA . MET A 1 91 ? 5.549 -5.756 1.880 1.00 92.62 91 MET A CA 1
ATOM 675 C C . MET A 1 91 ? 4.550 -6.089 2.993 1.00 92.62 91 MET A C 1
ATOM 677 O O . MET A 1 91 ? 4.518 -5.407 4.017 1.00 92.62 91 MET A O 1
ATOM 681 N N . ARG A 1 92 ? 3.827 -7.208 2.866 1.00 90.62 92 ARG A N 1
ATOM 682 C CA . ARG A 1 92 ? 2.859 -7.665 3.872 1.00 90.62 92 ARG A CA 1
ATOM 683 C C . ARG A 1 92 ? 3.513 -7.959 5.222 1.00 90.62 92 ARG A C 1
ATOM 685 O O . ARG A 1 92 ? 2.934 -7.672 6.271 1.00 90.62 92 ARG A O 1
ATOM 692 N N . MET A 1 93 ? 4.717 -8.530 5.230 1.00 90.19 93 MET A N 1
ATOM 693 C CA . MET A 1 93 ? 5.481 -8.725 6.467 1.00 90.19 93 MET A CA 1
ATOM 694 C C . MET A 1 93 ? 5.879 -7.390 7.103 1.00 90.19 93 MET A C 1
ATOM 696 O O . MET A 1 93 ? 5.713 -7.225 8.313 1.00 90.19 93 MET A O 1
ATOM 700 N N . ALA A 1 94 ? 6.354 -6.432 6.305 1.00 86.06 94 ALA A N 1
ATOM 701 C CA . ALA A 1 94 ? 6.715 -5.103 6.793 1.00 86.06 94 ALA A CA 1
ATOM 702 C C . ALA A 1 94 ? 5.503 -4.368 7.398 1.00 86.06 94 ALA A C 1
ATOM 704 O O . ALA A 1 94 ? 5.600 -3.834 8.506 1.00 86.06 94 ALA A O 1
ATOM 705 N N . ALA A 1 95 ? 4.345 -4.426 6.732 1.00 84.19 95 ALA A N 1
ATOM 706 C CA . ALA A 1 95 ? 3.095 -3.847 7.220 1.00 84.19 95 ALA A CA 1
ATOM 707 C C . ALA A 1 95 ? 2.684 -4.432 8.583 1.00 84.19 95 ALA A C 1
ATOM 709 O O . ALA A 1 95 ? 2.391 -3.691 9.522 1.00 84.19 95 ALA A O 1
ATOM 710 N N . LYS A 1 96 ? 2.761 -5.762 8.743 1.00 82.94 96 LYS A N 1
ATOM 711 C CA . LYS A 1 96 ? 2.452 -6.443 10.015 1.00 82.94 96 LYS A CA 1
ATOM 712 C C . LYS A 1 96 ? 3.349 -6.003 11.171 1.00 82.94 96 LYS A C 1
ATOM 714 O O . LYS A 1 96 ? 2.879 -5.910 12.307 1.00 82.94 96 LYS A O 1
ATOM 719 N N . VAL A 1 97 ? 4.634 -5.750 10.918 1.00 80.56 97 VAL A N 1
ATOM 720 C CA . VAL A 1 97 ? 5.547 -5.246 11.957 1.00 80.56 97 VAL A CA 1
ATOM 721 C C . VAL A 1 97 ? 5.086 -3.869 12.428 1.00 80.56 97 VAL A C 1
ATOM 723 O O . VAL A 1 97 ? 4.970 -3.651 13.632 1.00 80.56 97 VAL A O 1
ATOM 726 N N . MET A 1 98 ? 4.743 -2.976 11.499 1.00 76.50 98 MET A N 1
ATOM 727 C CA . MET A 1 98 ? 4.282 -1.624 11.821 1.00 76.50 98 MET A CA 1
ATOM 728 C C . MET A 1 98 ? 2.990 -1.633 12.653 1.00 76.50 98 MET A C 1
ATOM 730 O O . MET A 1 98 ? 2.919 -0.960 13.681 1.00 76.50 98 MET A O 1
ATOM 734 N N . THR A 1 99 ? 2.005 -2.460 12.286 1.00 72.25 99 THR A N 1
ATOM 735 C CA . THR A 1 99 ? 0.746 -2.569 13.044 1.00 72.25 99 THR A CA 1
ATOM 736 C C . THR A 1 99 ? 0.948 -3.192 14.429 1.00 72.25 99 THR A C 1
ATOM 738 O O . THR A 1 99 ? 0.287 -2.805 15.390 1.00 72.25 99 THR A O 1
ATOM 741 N N . THR A 1 100 ? 1.886 -4.137 14.562 1.00 69.50 100 THR A N 1
ATOM 742 C CA . THR A 1 100 ? 2.166 -4.819 15.839 1.00 69.50 100 THR A CA 1
ATOM 743 C C . THR A 1 100 ? 2.905 -3.917 16.830 1.00 69.50 100 THR A C 1
ATOM 745 O O . THR A 1 100 ? 2.659 -3.999 18.034 1.00 69.50 100 THR A O 1
ATOM 748 N N . VAL A 1 101 ? 3.806 -3.052 16.351 1.00 60.81 101 VAL A N 1
ATOM 749 C CA . VAL A 1 101 ? 4.546 -2.109 17.210 1.00 60.81 101 VAL A CA 1
ATOM 750 C C . VAL A 1 101 ? 3.596 -1.100 17.861 1.00 60.81 101 VAL A C 1
ATOM 752 O O . VAL A 1 101 ? 3.746 -0.805 19.044 1.00 60.81 101 VAL A O 1
ATOM 755 N N . VAL A 1 102 ? 2.566 -0.648 17.141 1.00 54.84 102 VAL A N 1
ATOM 756 C CA . VAL A 1 102 ? 1.546 0.270 17.680 1.00 54.84 102 VAL A CA 1
ATOM 757 C C . VAL A 1 102 ? 0.689 -0.395 18.765 1.00 54.84 102 VAL A C 1
ATOM 759 O O . VAL A 1 102 ? 0.373 0.239 19.765 1.00 54.84 102 VAL A O 1
ATOM 762 N N . GLN A 1 103 ? 0.371 -1.687 18.635 1.00 54.16 103 GLN A N 1
ATOM 763 C CA . GLN A 1 103 ? -0.446 -2.412 19.620 1.00 54.16 103 GLN A CA 1
ATOM 764 C C . GLN A 1 103 ? 0.297 -2.791 20.911 1.00 54.16 103 GLN A C 1
ATOM 766 O O . GLN A 1 103 ? -0.347 -3.125 21.901 1.00 54.16 103 GLN A O 1
ATOM 771 N N . ARG A 1 104 ? 1.636 -2.774 20.920 1.00 48.94 104 ARG A N 1
ATOM 772 C CA . ARG A 1 104 ? 2.454 -3.127 22.099 1.00 48.94 104 ARG A CA 1
ATOM 773 C C . ARG A 1 104 ? 3.014 -1.928 22.869 1.00 48.94 104 ARG A C 1
ATOM 775 O O . ARG A 1 104 ? 3.639 -2.138 23.903 1.00 48.94 104 ARG A O 1
ATOM 782 N N . GLY A 1 105 ? 2.822 -0.710 22.369 1.00 42.47 105 GLY A N 1
ATOM 783 C CA . GLY A 1 105 ? 3.310 0.526 22.991 1.00 42.47 105 GLY A CA 1
ATOM 784 C C . GLY A 1 105 ? 2.243 1.377 23.689 1.00 42.47 105 GLY A C 1
ATOM 785 O O . GLY A 1 105 ? 2.568 2.496 24.078 1.00 42.47 105 GLY A O 1
ATOM 786 N N . GLY A 1 106 ? 1.001 0.889 23.800 1.00 37.97 106 GLY A N 1
ATOM 787 C CA . GLY A 1 106 ? -0.121 1.569 24.463 1.00 37.97 106 GLY A CA 1
ATOM 788 C C . GLY A 1 106 ? -0.439 0.991 25.831 1.00 37.97 106 GLY A C 1
ATOM 789 O O . GLY A 1 106 ? -0.414 -0.255 25.949 1.00 37.97 106 GLY A O 1
#

Secondary structure (DSSP, 8-state):
---THHHHHHHHHHHHHHHHHHHHHHHHHHHHHHHHHHHHHHHHHHHHHS-TT-HHHHHHHHHHHHHHHHHHHHHHHTT-----HHHHHHHHHHHHHHHHHHHH--